Protein AF-A0A956WBH4-F1 (afdb_monomer)

Radius of gyration: 24.78 Å; Cα contacts (8 Å, |Δi|>4): 5; chains: 1; bounding box: 35×71×52 Å

Mean predicted aligned error: 15.05 Å

Solvent-accessible surface area (backbone atoms only — not comparable to full-atom values): 5171 Å² total; per-residue (Å²): 128,92,72,86,46,71,67,57,52,51,55,52,50,50,55,50,32,68,75,63,32,82,64,48,58,59,56,52,47,53,56,51,49,51,53,52,49,52,51,48,51,53,50,50,49,64,62,37,74,78,56,82,87,82,89,82,83,90,83,84,81,94,80,77,74,92,82,83,91,84,73,84,71,92,76,83,133

pLDDT: mean 77.41, std 17.27, range [41.06, 95.62]

Sequence (77 aa):
MPSLGWQELVIVLIIVVIIFGAGKLPEIGGAMGKSIKEFKKESEEVNAIGDGTSATSTNAGTVSQSVDSTQVRADEI

Secondary structure (DSSP, 8-state):
-----HHHHHHHHHHHHHHH-TTHHHHHHHHHHHHHHHHHHHHHHHHHTTS--------S---S-------------

Foldseek 3Di:
DPDPDPVVVVVVVVVVCVVQNPPRVVVVVVVVVVVVVVVVVVVVVVVCVVPDDDDDDDDDDPPDDDDDPPPPPPDDD

Structure (mmCIF, N/CA/C/O backbone):
data_AF-A0A956WBH4-F1
#
_entry.id   AF-A0A956WBH4-F1
#
loop_
_atom_site.group_PDB
_atom_site.id
_atom_site.type_symbol
_atom_site.label_atom_id
_atom_site.label_alt_id
_atom_site.label_comp_id
_atom_site.label_asym_id
_atom_site.label_entity_id
_atom_site.label_seq_id
_atom_site.pdbx_PDB_ins_code
_atom_site.Cartn_x
_atom_site.Cartn_y
_atom_site.Cartn_z
_atom_site.occupancy
_atom_site.B_iso_or_equiv
_atom_site.auth_seq_id
_atom_site.auth_comp_id
_atom_site.auth_asym_id
_atom_site.auth_atom_id
_atom_site.pdbx_PDB_model_num
ATOM 1 N N . MET A 1 1 ? 10.561 24.867 -10.170 1.00 69.19 1 MET A N 1
ATOM 2 C CA . MET A 1 1 ? 11.030 23.664 -9.449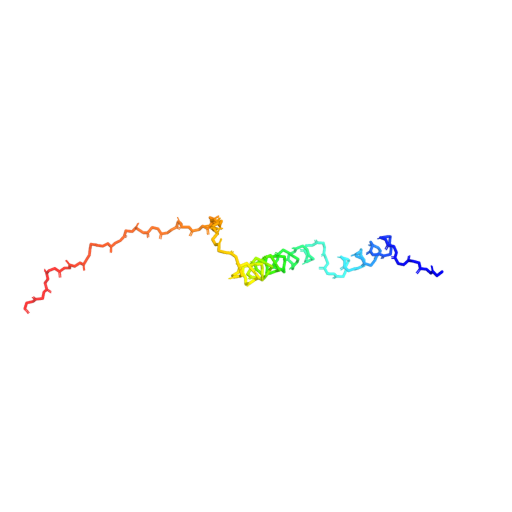 1.00 69.19 1 MET A CA 1
ATOM 3 C C . MET A 1 1 ? 10.321 22.469 -10.057 1.00 69.19 1 MET A C 1
ATOM 5 O O . MET A 1 1 ? 9.139 22.634 -10.340 1.00 69.19 1 MET A O 1
ATOM 9 N N . PRO A 1 2 ? 10.996 21.342 -10.339 1.00 72.94 2 PRO A N 1
ATOM 10 C CA . PRO A 1 2 ? 10.315 20.157 -10.848 1.00 72.94 2 PRO A CA 1
ATOM 11 C C . PRO A 1 2 ? 9.298 19.705 -9.797 1.00 72.94 2 PRO A C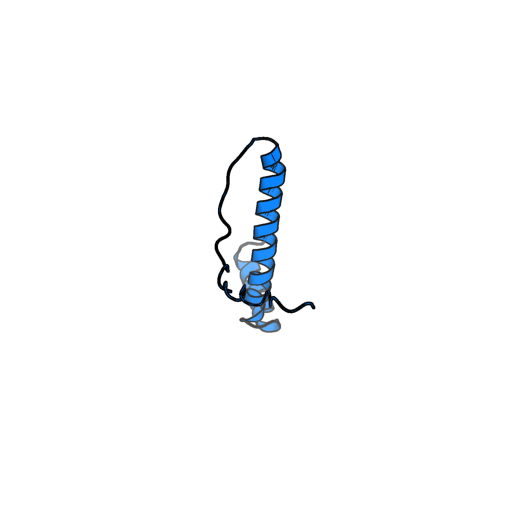 1
ATOM 13 O O . PRO A 1 2 ? 9.660 19.327 -8.686 1.00 72.94 2 PRO A O 1
ATOM 16 N N . SER A 1 3 ? 8.018 19.851 -10.116 1.00 74.00 3 SER A N 1
ATOM 17 C CA . SER A 1 3 ? 6.934 19.309 -9.313 1.00 74.00 3 SER A CA 1
ATOM 18 C C . SER A 1 3 ? 6.904 17.812 -9.579 1.00 74.00 3 SER A C 1
ATOM 20 O O . SER A 1 3 ? 6.575 17.430 -10.697 1.00 74.00 3 SER A O 1
ATOM 22 N N . LEU A 1 4 ? 7.261 16.986 -8.589 1.00 79.50 4 LEU A N 1
ATOM 23 C CA . LEU A 1 4 ? 6.950 15.556 -8.623 1.00 79.50 4 LEU A CA 1
ATOM 24 C C . LEU A 1 4 ? 5.429 15.432 -8.741 1.00 79.50 4 LEU A C 1
ATOM 26 O O . LEU A 1 4 ? 4.698 15.607 -7.767 1.00 79.50 4 LEU A O 1
ATOM 30 N N . GLY A 1 5 ? 4.967 15.238 -9.964 1.00 89.62 5 GLY A N 1
ATOM 31 C CA . GLY A 1 5 ? 3.582 15.036 -10.302 1.00 89.62 5 GLY A CA 1
ATOM 32 C C . GLY A 1 5 ? 3.241 13.556 -10.303 1.00 89.62 5 GLY A C 1
ATOM 33 O O . GLY A 1 5 ? 4.023 12.670 -9.942 1.00 89.62 5 GLY A O 1
ATOM 34 N N . TRP A 1 6 ? 2.017 13.283 -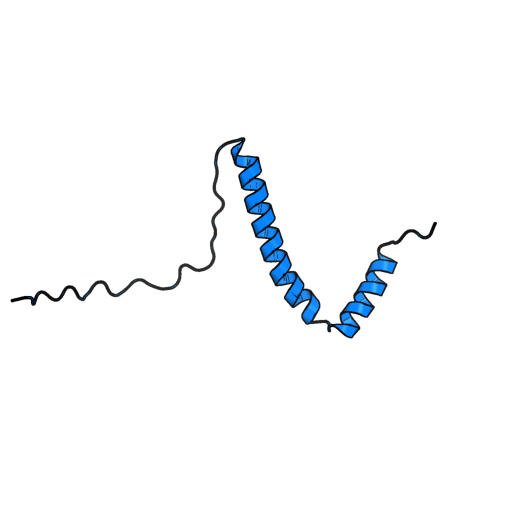10.731 1.00 92.69 6 TRP A N 1
ATOM 35 C CA . TRP A 1 6 ? 1.533 11.919 -10.872 1.00 92.69 6 TRP A CA 1
ATOM 36 C C . TRP A 1 6 ? 2.307 11.154 -11.960 1.00 92.69 6 TRP A C 1
ATOM 38 O O . TRP A 1 6 ? 2.478 9.945 -11.831 1.00 92.69 6 TRP A O 1
ATOM 48 N N . GLN A 1 7 ? 2.837 11.837 -12.983 1.00 91.44 7 GLN A N 1
ATOM 49 C CA . GLN A 1 7 ? 3.645 11.220 -14.038 1.00 91.44 7 GLN A CA 1
ATOM 50 C C . GLN A 1 7 ? 4.949 10.612 -13.506 1.00 91.44 7 GLN A C 1
ATOM 52 O O . GLN A 1 7 ? 5.276 9.479 -13.858 1.00 91.44 7 GLN A O 1
ATOM 57 N N . GLU A 1 8 ? 5.680 11.315 -12.639 1.00 92.06 8 GLU A N 1
ATOM 58 C CA . GLU A 1 8 ? 6.918 10.811 -12.038 1.00 92.06 8 GLU A CA 1
ATOM 59 C C . GLU A 1 8 ? 6.646 9.587 -11.157 1.00 92.06 8 GLU A C 1
ATOM 61 O O . GLU A 1 8 ? 7.379 8.599 -11.225 1.00 92.06 8 GLU A O 1
ATOM 66 N N . LEU A 1 9 ? 5.552 9.604 -10.383 1.00 93.12 9 LEU A N 1
ATOM 67 C CA . LEU A 1 9 ? 5.138 8.446 -9.587 1.00 93.12 9 LEU A CA 1
ATOM 68 C C . LEU A 1 9 ? 4.782 7.237 -10.460 1.00 93.12 9 LEU A C 1
ATOM 70 O O . LEU A 1 9 ? 5.155 6.118 -10.115 1.00 93.12 9 LEU A O 1
ATOM 74 N N . VAL A 1 10 ? 4.112 7.443 -11.598 1.00 93.88 10 VAL A N 1
ATOM 75 C CA . VAL A 1 10 ? 3.798 6.363 -12.550 1.00 93.88 10 VAL A CA 1
ATOM 76 C C . VAL A 1 10 ? 5.073 5.754 -13.137 1.00 93.88 10 VAL A C 1
ATOM 78 O O . VAL A 1 10 ? 5.174 4.532 -13.234 1.00 93.88 10 VAL A O 1
ATOM 81 N N . ILE A 1 11 ? 6.073 6.572 -13.478 1.00 94.94 11 ILE A N 1
ATOM 82 C CA . ILE A 1 11 ? 7.365 6.091 -13.993 1.00 94.94 11 ILE A CA 1
ATOM 83 C C . ILE A 1 11 ? 8.080 5.2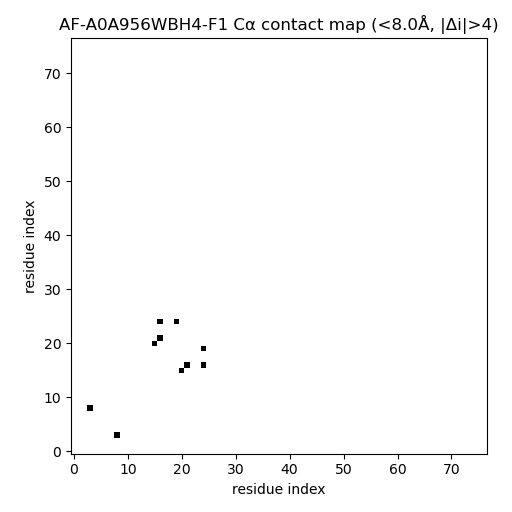17 -12.957 1.00 94.94 11 ILE A C 1
ATOM 85 O O . ILE A 1 11 ? 8.536 4.120 -13.284 1.00 94.94 11 ILE A O 1
ATOM 89 N N . VAL A 1 12 ? 8.136 5.660 -11.699 1.00 94.00 12 VAL A N 1
ATOM 90 C CA . VAL A 1 12 ? 8.733 4.871 -10.612 1.00 94.00 12 VAL A CA 1
ATOM 91 C C . VAL A 1 12 ? 7.946 3.581 -10.379 1.00 94.00 12 VAL A C 1
ATOM 93 O O . VAL A 1 12 ? 8.545 2.515 -10.245 1.00 94.00 12 VAL A O 1
ATOM 96 N N . LEU A 1 13 ? 6.613 3.648 -10.394 1.00 93.31 13 LEU A N 1
ATOM 97 C CA . LEU A 1 13 ? 5.749 2.482 -10.225 1.00 93.31 13 LEU A CA 1
ATOM 98 C C . LEU A 1 13 ? 6.020 1.418 -11.295 1.00 93.31 13 LEU A C 1
ATOM 100 O O . LEU A 1 13 ? 6.121 0.240 -10.961 1.00 93.31 13 LEU A O 1
ATOM 104 N N . ILE A 1 14 ? 6.195 1.819 -12.557 1.00 95.19 14 ILE A N 1
ATOM 105 C CA . ILE A 1 14 ? 6.531 0.898 -13.650 1.00 95.19 14 ILE A CA 1
ATOM 106 C C . ILE A 1 14 ? 7.861 0.187 -13.373 1.00 95.19 14 ILE A C 1
ATOM 108 O O . ILE A 1 14 ? 7.926 -1.034 -13.489 1.00 95.19 14 ILE A O 1
ATOM 112 N N . ILE A 1 15 ? 8.904 0.912 -12.955 1.00 95.62 15 ILE A N 1
ATOM 113 C CA . ILE A 1 15 ? 10.215 0.316 -12.634 1.00 95.62 15 ILE A CA 1
ATOM 114 C C . ILE A 1 15 ? 10.082 -0.722 -11.514 1.00 95.62 15 ILE A C 1
ATOM 116 O O . ILE A 1 15 ? 10.595 -1.835 -11.623 1.00 95.62 15 ILE A O 1
ATOM 120 N N . VAL A 1 16 ? 9.347 -0.384 -10.456 1.00 94.38 16 VAL A N 1
ATOM 121 C CA . VAL A 1 16 ? 9.090 -1.285 -9.328 1.00 94.38 16 VAL A CA 1
ATOM 122 C C . VAL A 1 16 ? 8.315 -2.526 -9.794 1.00 94.38 16 VAL A C 1
ATOM 124 O O . VAL A 1 16 ? 8.689 -3.644 -9.451 1.00 94.38 16 VAL A O 1
ATOM 127 N N . VAL A 1 17 ? 7.293 -2.369 -10.639 1.00 93.69 17 VAL A N 1
ATOM 128 C CA . VAL A 1 17 ? 6.544 -3.494 -11.227 1.00 93.69 17 VAL A CA 1
ATOM 129 C C . VAL A 1 17 ? 7.435 -4.398 -12.078 1.00 93.69 17 VAL A C 1
ATOM 131 O O . VAL A 1 17 ? 7.227 -5.605 -12.079 1.00 93.69 17 VAL A O 1
ATOM 134 N N . ILE A 1 18 ? 8.431 -3.861 -12.784 1.00 94.69 18 ILE A N 1
ATOM 135 C CA . ILE A 1 18 ? 9.357 -4.675 -13.587 1.00 94.69 18 ILE A CA 1
ATOM 136 C C . ILE A 1 18 ? 10.271 -5.515 -12.682 1.00 94.69 18 ILE A C 1
ATOM 138 O O . ILE A 1 18 ? 10.505 -6.684 -12.972 1.00 94.69 18 ILE A O 1
ATOM 142 N N . ILE A 1 19 ? 10.758 -4.945 -11.575 1.00 94.81 19 ILE A N 1
ATOM 143 C CA . ILE A 1 19 ? 11.663 -5.632 -10.638 1.00 94.81 19 ILE A CA 1
ATOM 144 C C . ILE A 1 19 ? 10.916 -6.684 -9.810 1.00 94.81 19 ILE A C 1
ATOM 146 O O . ILE A 1 19 ? 11.371 -7.817 -9.675 1.00 94.81 19 ILE A O 1
ATOM 150 N N . PHE A 1 20 ? 9.774 -6.306 -9.237 1.00 91.62 20 PHE A N 1
ATOM 151 C CA . PHE A 1 20 ? 9.010 -7.160 -8.327 1.00 91.62 20 PHE A CA 1
ATOM 152 C C . PHE A 1 20 ? 7.959 -8.020 -9.048 1.00 91.62 20 PHE A C 1
ATOM 154 O O . PHE A 1 20 ? 7.514 -9.027 -8.506 1.00 91.62 20 PHE A O 1
ATOM 161 N N . GLY A 1 21 ? 7.563 -7.659 -10.268 1.00 89.56 21 GLY A N 1
ATOM 162 C CA . GLY A 1 21 ? 6.502 -8.309 -11.038 1.00 89.56 21 GLY A CA 1
ATOM 163 C C . GLY A 1 21 ? 5.104 -7.744 -10.749 1.00 89.56 21 GLY A C 1
ATOM 164 O O . GLY A 1 21 ? 4.776 -7.361 -9.624 1.00 89.56 21 GLY A O 1
ATOM 165 N N . ALA A 1 22 ? 4.229 -7.760 -11.764 1.00 87.44 22 ALA A N 1
ATOM 166 C CA . ALA A 1 22 ? 2.861 -7.222 -11.690 1.00 87.44 22 ALA A CA 1
ATOM 167 C C . ALA A 1 22 ? 1.954 -7.914 -10.652 1.00 87.44 22 ALA A C 1
ATOM 169 O O . ALA A 1 22 ? 0.954 -7.337 -10.236 1.00 87.44 22 ALA A O 1
ATOM 170 N N . GLY A 1 23 ? 2.302 -9.127 -10.210 1.00 89.06 23 GLY A N 1
ATOM 171 C CA . G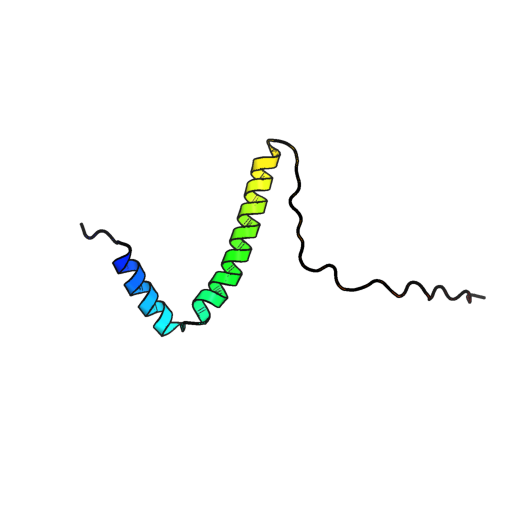LY A 1 23 ? 1.552 -9.858 -9.184 1.00 89.06 23 GLY A CA 1
ATOM 172 C C . GLY A 1 23 ? 1.964 -9.538 -7.744 1.00 89.06 23 GLY A C 1
ATOM 173 O O . GLY A 1 23 ? 1.125 -9.588 -6.852 1.00 89.06 23 GLY A O 1
ATOM 174 N N . LYS A 1 24 ? 3.230 -9.173 -7.493 1.00 89.44 24 LYS A N 1
ATOM 175 C CA . LYS A 1 24 ? 3.758 -9.066 -6.120 1.00 89.44 24 LYS A CA 1
ATOM 176 C C . LYS A 1 24 ? 3.328 -7.788 -5.406 1.00 89.44 24 LYS A C 1
ATOM 178 O O . LYS A 1 24 ? 3.045 -7.823 -4.214 1.00 89.44 24 LYS A O 1
ATOM 183 N N . LEU A 1 25 ? 3.214 -6.674 -6.129 1.00 90.00 25 LEU A N 1
ATOM 184 C CA . LEU A 1 25 ? 2.720 -5.409 -5.572 1.00 90.00 25 LEU A CA 1
ATOM 185 C C . LEU A 1 25 ? 1.272 -5.503 -5.062 1.00 90.00 25 LEU A C 1
ATOM 187 O O . LEU A 1 25 ? 1.046 -5.126 -3.913 1.00 90.00 25 LEU A O 1
ATOM 191 N N . PRO A 1 26 ? 0.289 -5.994 -5.846 1.00 87.69 26 PRO A N 1
ATOM 192 C CA . PRO A 1 26 ? -1.083 -6.126 -5.358 1.00 87.69 26 PRO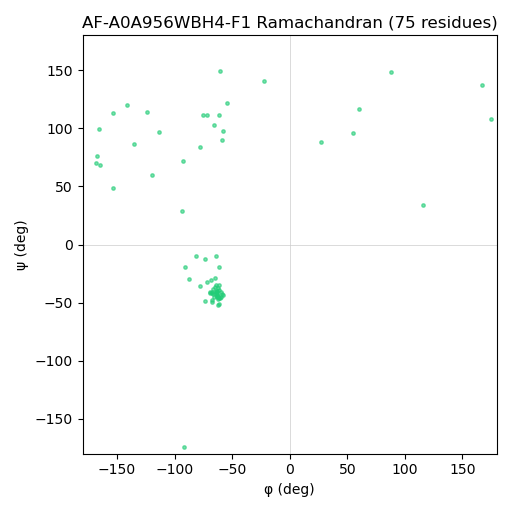 A CA 1
ATOM 193 C C . PRO A 1 26 ? -1.226 -7.203 -4.277 1.00 87.69 26 PRO A C 1
ATOM 195 O O . PRO A 1 26 ? -2.049 -7.044 -3.380 1.00 87.69 26 PRO A O 1
ATOM 198 N N . GLU A 1 27 ? -0.412 -8.261 -4.309 1.00 91.88 27 GLU A N 1
ATOM 199 C CA . GLU A 1 27 ? -0.378 -9.294 -3.265 1.00 91.88 27 GLU A CA 1
ATOM 200 C C . GLU A 1 27 ? 0.031 -8.698 -1.902 1.00 91.88 27 GLU A C 1
ATOM 202 O O . GLU A 1 27 ? -0.697 -8.829 -0.915 1.00 91.88 27 GLU A O 1
ATOM 207 N N . ILE A 1 28 ? 1.137 -7.947 -1.863 1.00 92.00 28 ILE A N 1
ATOM 208 C CA . ILE A 1 28 ? 1.625 -7.273 -0.647 1.00 92.00 28 ILE A CA 1
ATOM 209 C C . ILE A 1 28 ? 0.691 -6.119 -0.247 1.00 92.00 28 ILE A C 1
ATOM 211 O O . ILE A 1 28 ? 0.363 -5.958 0.929 1.00 92.00 28 ILE A O 1
ATOM 215 N N . GLY A 1 29 ? 0.221 -5.335 -1.221 1.00 92.50 29 GLY A N 1
ATOM 216 C CA . GLY A 1 29 ? -0.698 -4.218 -1.007 1.00 92.50 29 GLY A CA 1
ATOM 217 C C . GLY A 1 29 ? -2.060 -4.654 -0.466 1.00 92.50 29 GLY A C 1
ATOM 218 O O . GLY A 1 29 ? -2.630 -3.965 0.374 1.00 92.50 29 GLY A O 1
ATOM 219 N N . GLY A 1 30 ? -2.565 -5.820 -0.876 1.00 93.81 30 GLY A N 1
ATOM 220 C CA . GLY A 1 30 ? -3.804 -6.393 -0.356 1.00 93.81 30 GLY A CA 1
ATOM 221 C C . GLY A 1 30 ? -3.698 -6.790 1.117 1.00 93.81 30 GLY A C 1
ATOM 222 O O . GLY A 1 30 ? -4.604 -6.492 1.896 1.00 93.81 30 GLY A O 1
ATOM 223 N N . ALA A 1 31 ? -2.585 -7.409 1.522 1.00 93.69 31 ALA A N 1
ATOM 224 C CA . ALA A 1 31 ? -2.328 -7.745 2.923 1.00 93.69 31 ALA A CA 1
ATOM 225 C C . ALA A 1 31 ? -2.128 -6.484 3.781 1.00 93.69 31 ALA A C 1
ATOM 227 O O . ALA A 1 31 ? -2.811 -6.308 4.789 1.00 93.69 31 ALA A O 1
ATOM 228 N N . MET A 1 32 ? -1.270 -5.562 3.332 1.00 94.75 32 MET A N 1
ATOM 229 C CA . MET A 1 32 ? -1.032 -4.272 3.994 1.00 94.75 32 MET A CA 1
ATOM 230 C C . MET A 1 32 ? -2.306 -3.430 4.099 1.00 94.75 32 MET A C 1
ATOM 232 O O . MET A 1 32 ? -2.575 -2.841 5.141 1.00 94.75 32 MET A O 1
ATOM 236 N N . GLY A 1 33 ? -3.129 -3.405 3.049 1.00 93.69 33 GLY A N 1
ATOM 237 C CA . GLY A 1 33 ? -4.382 -2.656 3.014 1.00 93.69 33 GLY A CA 1
ATOM 238 C C . GLY A 1 33 ? -5.409 -3.169 4.020 1.00 93.69 33 GLY A C 1
ATOM 239 O O . GLY A 1 33 ? -6.110 -2.365 4.632 1.00 93.69 33 GLY A O 1
ATOM 240 N N . LYS A 1 34 ? -5.472 -4.488 4.250 1.00 94.12 34 LYS A N 1
ATOM 241 C CA . LYS A 1 34 ? -6.306 -5.069 5.314 1.00 94.12 34 LYS A CA 1
ATOM 242 C C . LYS A 1 34 ? -5.814 -4.649 6.699 1.00 94.12 34 LYS A C 1
ATOM 244 O O . LYS A 1 34 ? -6.632 -4.206 7.498 1.00 94.12 34 LYS A O 1
ATOM 249 N N . SER A 1 35 ? 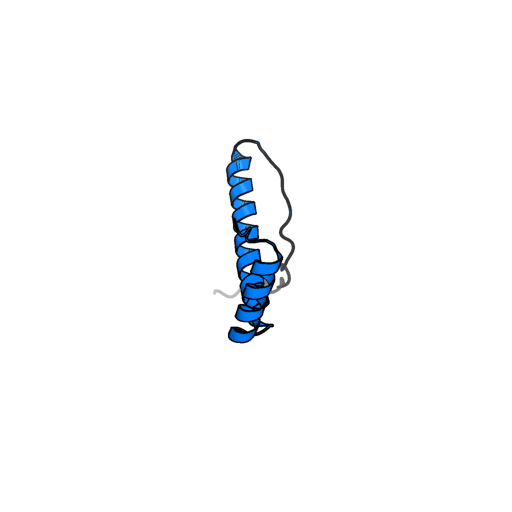-4.504 -4.700 6.944 1.00 95.06 35 SER A N 1
ATOM 250 C CA . SER A 1 35 ? -3.912 -4.256 8.214 1.00 95.06 35 SER A CA 1
ATOM 251 C C . SER A 1 35 ? -4.142 -2.766 8.471 1.00 95.06 35 SER A C 1
ATOM 253 O O . SER A 1 35 ? -4.569 -2.395 9.556 1.00 95.06 35 SER A O 1
ATOM 255 N N . ILE A 1 36 ? -3.942 -1.908 7.463 1.00 95.31 36 ILE A N 1
ATOM 256 C CA . ILE A 1 36 ? -4.230 -0.466 7.553 1.00 95.31 36 ILE A CA 1
ATOM 257 C C . ILE A 1 36 ? -5.720 -0.209 7.802 1.00 95.31 36 ILE A C 1
ATOM 259 O O . ILE A 1 36 ? -6.075 0.729 8.514 1.00 95.31 36 ILE A O 1
ATOM 263 N N . LYS A 1 37 ? -6.606 -1.010 7.197 1.00 93.75 37 LYS A N 1
ATOM 264 C CA . LYS A 1 37 ? -8.054 -0.864 7.363 1.00 93.75 37 LYS A CA 1
ATOM 265 C C . LYS A 1 37 ? -8.483 -1.196 8.789 1.00 93.75 37 LYS A C 1
ATOM 267 O O . LYS A 1 37 ? -9.227 -0.405 9.360 1.00 93.75 37 LYS A O 1
ATOM 272 N N . GLU A 1 38 ? -8.018 -2.314 9.346 1.00 93.12 38 GLU A N 1
ATOM 273 C CA . GLU A 1 38 ? -8.334 -2.679 10.732 1.00 93.12 38 GLU A CA 1
ATOM 274 C C . GLU A 1 38 ? -7.681 -1.701 11.713 1.00 93.12 38 GLU A C 1
ATOM 276 O O . GLU A 1 38 ? -8.358 -1.196 12.597 1.00 93.12 38 GLU A O 1
ATOM 281 N N . PHE A 1 39 ? -6.425 -1.300 11.471 1.00 93.94 39 PHE A N 1
ATOM 282 C CA . PHE A 1 39 ? -5.749 -0.282 12.278 1.00 93.94 39 PHE A CA 1
ATOM 283 C C . PHE A 1 39 ? -6.516 1.042 12.299 1.00 93.94 39 PHE A C 1
ATOM 285 O O . PHE A 1 39 ? -6.661 1.654 13.355 1.00 93.94 39 PHE A O 1
ATOM 292 N N . LYS A 1 40 ? -7.033 1.496 11.147 1.00 91.38 40 LYS A N 1
ATOM 293 C CA . LYS A 1 40 ? -7.839 2.721 11.095 1.00 91.38 40 LYS A CA 1
ATOM 294 C C . LYS A 1 40 ? -9.170 2.549 11.821 1.00 91.38 40 LYS A C 1
ATOM 296 O O . LYS A 1 40 ? -9.555 3.456 12.539 1.00 91.38 40 LYS A O 1
ATOM 301 N N . LYS A 1 41 ? -9.837 1.405 11.669 1.00 90.12 41 LYS A N 1
ATOM 302 C CA . LYS A 1 41 ? -11.100 1.108 12.352 1.00 90.12 41 LYS A CA 1
ATOM 303 C C . LYS A 1 41 ? -10.930 1.087 13.874 1.00 90.12 41 LYS A C 1
ATOM 305 O O . LYS A 1 41 ? -11.705 1.729 14.567 1.00 90.12 41 LYS A O 1
ATOM 310 N N . GLU A 1 42 ? -9.898 0.420 14.382 1.00 89.50 42 GLU A N 1
ATOM 311 C CA . GLU A 1 42 ? -9.580 0.418 15.815 1.00 89.50 42 GLU A CA 1
ATOM 312 C C . GLU A 1 42 ? -9.142 1.805 16.295 1.00 89.50 42 GLU A C 1
ATOM 314 O O . GLU A 1 42 ? -9.539 2.241 17.369 1.00 89.50 42 GLU A O 1
ATOM 319 N N . SER A 1 43 ? -8.371 2.545 15.490 1.00 90.06 43 SER A N 1
ATOM 320 C CA . SER A 1 43 ? -8.008 3.931 15.811 1.00 90.06 43 SER A CA 1
ATOM 321 C C . SER A 1 43 ? -9.242 4.832 15.877 1.00 90.06 43 SER A C 1
ATOM 323 O O . SER A 1 43 ? -9.352 5.654 16.780 1.00 90.06 43 SER A O 1
ATOM 325 N N . GLU A 1 44 ? -10.177 4.696 14.938 1.00 88.31 44 GLU A N 1
ATOM 326 C CA . GLU A 1 44 ? -11.454 5.412 14.931 1.00 88.31 44 GLU A CA 1
ATOM 327 C C . GLU A 1 44 ? -12.313 5.009 16.134 1.00 88.31 44 GLU A C 1
ATOM 329 O O . GLU A 1 44 ? -12.873 5.891 16.769 1.00 88.31 44 GLU A O 1
ATOM 334 N N . GLU A 1 45 ? -12.350 3.728 16.512 1.00 82.25 45 GLU A N 1
ATOM 335 C CA . GLU A 1 45 ? -13.038 3.239 17.713 1.00 82.25 45 GLU A CA 1
ATOM 336 C C . GLU A 1 45 ? -12.421 3.811 18.994 1.00 82.25 45 GLU A C 1
ATOM 338 O O . GLU A 1 45 ? -13.143 4.323 19.840 1.00 82.25 45 GLU A O 1
ATOM 343 N N . VAL A 1 46 ? -11.090 3.839 19.112 1.00 81.56 46 VAL A N 1
ATOM 344 C CA . VAL A 1 46 ? -10.384 4.462 20.244 1.00 81.56 46 VAL A CA 1
ATOM 345 C C . VAL A 1 46 ? -10.682 5.959 20.340 1.00 81.56 46 VAL A C 1
ATOM 347 O O . VAL A 1 46 ? -10.872 6.476 21.439 1.00 81.56 46 VAL A O 1
ATOM 350 N N . ASN A 1 47 ? -10.769 6.657 19.205 1.00 77.75 47 ASN A N 1
ATOM 351 C CA . ASN A 1 47 ? -11.185 8.060 19.179 1.00 77.75 47 ASN A CA 1
ATOM 352 C C . ASN A 1 47 ? -12.691 8.222 19.477 1.00 77.75 47 ASN A C 1
ATOM 354 O O . ASN A 1 47 ? -13.087 9.204 20.102 1.00 77.75 47 ASN A O 1
ATOM 358 N N . ALA A 1 48 ? -13.522 7.254 19.084 1.00 68.12 48 ALA A N 1
ATOM 359 C CA . ALA A 1 48 ? -14.961 7.222 19.327 1.00 68.12 48 ALA A CA 1
ATOM 360 C C . ALA A 1 48 ? -15.342 6.728 20.732 1.00 68.12 48 ALA A C 1
ATOM 362 O O . ALA A 1 48 ? -16.476 6.916 21.140 1.00 68.12 48 ALA A O 1
ATOM 363 N N . ILE A 1 49 ? -14.426 6.188 21.545 1.00 60.66 49 ILE A N 1
ATOM 364 C CA . ILE A 1 49 ? -14.677 5.941 22.983 1.00 60.66 49 ILE A CA 1
ATOM 365 C C . ILE A 1 49 ? -14.907 7.268 23.751 1.00 60.66 49 ILE A C 1
ATOM 367 O O . ILE A 1 49 ? -15.395 7.258 24.880 1.00 60.66 49 ILE A O 1
ATOM 371 N N . GLY A 1 50 ? -14.659 8.421 23.117 1.00 61.38 50 GLY A N 1
ATOM 372 C CA . GLY A 1 50 ? -15.149 9.726 23.565 1.00 61.38 50 GLY A CA 1
ATOM 373 C C . GLY A 1 50 ? -16.648 9.991 23.340 1.00 61.38 50 GLY A C 1
ATOM 374 O O . GLY A 1 50 ? -17.149 10.948 23.922 1.00 61.38 50 GLY A O 1
ATOM 375 N N . ASP A 1 51 ? -17.369 9.183 22.549 1.00 57.66 51 ASP A N 1
ATOM 376 C CA . ASP A 1 51 ? -18.803 9.364 22.276 1.00 57.66 51 ASP A CA 1
ATOM 377 C C . ASP A 1 51 ? -19.502 8.026 21.929 1.00 57.66 51 ASP A C 1
ATOM 379 O O . ASP A 1 51 ? -19.218 7.365 20.933 1.00 57.66 51 ASP A O 1
ATOM 383 N N . GLY A 1 52 ? -20.403 7.583 22.808 1.00 63.00 52 GLY A N 1
ATOM 384 C CA . GLY A 1 52 ? -20.888 6.202 22.873 1.00 63.00 52 GLY A CA 1
ATOM 385 C C . GLY A 1 52 ? -21.612 5.631 21.638 1.00 63.00 52 GLY A C 1
ATOM 386 O O . GLY A 1 52 ? -22.378 6.300 20.959 1.00 63.00 52 GLY A O 1
ATOM 387 N N . THR A 1 53 ? -21.448 4.308 21.492 1.00 53.53 53 THR A N 1
ATOM 388 C CA . THR A 1 53 ? -22.268 3.308 20.773 1.00 53.53 53 THR A CA 1
ATOM 389 C C . THR A 1 53 ? -22.494 3.469 19.259 1.00 53.53 53 THR A C 1
ATOM 391 O O . THR A 1 53 ? -23.290 4.285 18.807 1.00 53.53 53 THR A O 1
ATOM 394 N N . SER A 1 54 ? -21.998 2.507 18.466 1.00 51.88 54 SER A N 1
ATOM 395 C CA . SER A 1 54 ? -22.835 1.442 17.862 1.00 51.88 54 SER A CA 1
ATOM 396 C C . SER A 1 54 ? -22.116 0.655 16.756 1.00 51.88 54 SER A C 1
ATOM 398 O O . SER A 1 54 ? -21.461 1.201 15.877 1.00 51.88 54 SER A O 1
ATOM 400 N N . ALA A 1 55 ? -22.328 -0.659 16.823 1.00 64.06 55 ALA A N 1
ATOM 401 C CA . ALA A 1 55 ? -22.016 -1.745 15.899 1.00 64.06 55 ALA A CA 1
ATOM 402 C C . ALA A 1 55 ? -21.810 -1.430 14.400 1.00 64.06 55 ALA A C 1
ATOM 404 O O . ALA A 1 55 ? -22.640 -0.799 13.750 1.00 64.06 55 ALA A O 1
ATOM 405 N N . THR A 1 56 ? -20.823 -2.102 13.791 1.00 41.06 56 THR A N 1
ATOM 406 C CA . THR A 1 56 ? -20.980 -2.661 12.438 1.00 41.06 56 THR A CA 1
ATOM 407 C C . THR A 1 56 ? -20.291 -4.022 12.336 1.00 41.06 56 THR A C 1
ATOM 409 O O . THR A 1 56 ? -19.094 -4.180 12.563 1.00 41.06 56 THR A O 1
ATOM 412 N N . SER A 1 57 ? -21.126 -5.004 12.012 1.00 54.84 57 SER A N 1
ATOM 413 C CA . SER A 1 57 ? -20.917 -6.443 11.975 1.00 54.84 57 SER A CA 1
ATOM 414 C C . SER A 1 57 ? -19.731 -6.906 11.123 1.00 54.84 57 SER A C 1
ATOM 416 O O . SER A 1 57 ? -19.711 -6.753 9.902 1.00 54.84 57 SER A O 1
ATOM 418 N N . THR A 1 58 ? -18.805 -7.611 11.768 1.00 42.56 58 THR A N 1
ATOM 419 C CA . THR A 1 58 ? -17.927 -8.598 11.135 1.00 42.56 58 THR A CA 1
ATOM 420 C C . THR A 1 58 ? -18.789 -9.758 10.639 1.00 42.56 58 THR A C 1
ATOM 422 O O . THR A 1 58 ? -19.223 -10.597 11.423 1.00 42.56 58 THR A O 1
ATOM 425 N N . ASN A 1 59 ? -19.060 -9.808 9.335 1.00 68.94 59 ASN A N 1
ATOM 426 C CA . ASN A 1 59 ? -19.560 -11.010 8.675 1.00 68.94 59 ASN A CA 1
ATOM 427 C C . ASN A 1 59 ? -18.490 -11.522 7.707 1.00 68.94 59 ASN A C 1
ATOM 429 O O . ASN A 1 59 ? -18.353 -11.013 6.596 1.00 68.94 59 ASN A O 1
ATOM 433 N N . ALA A 1 60 ? -17.707 -12.496 8.173 1.00 48.03 60 ALA A N 1
ATOM 434 C CA . ALA A 1 60 ? -16.961 -13.445 7.355 1.00 48.03 60 ALA A CA 1
ATOM 435 C C . ALA A 1 60 ? -16.482 -14.597 8.255 1.00 48.03 60 ALA A C 1
ATOM 437 O O . ALA A 1 60 ? -15.475 -14.464 8.944 1.00 48.03 60 ALA A O 1
ATOM 438 N N . GLY A 1 61 ? -17.198 -15.728 8.230 1.00 48.34 61 GLY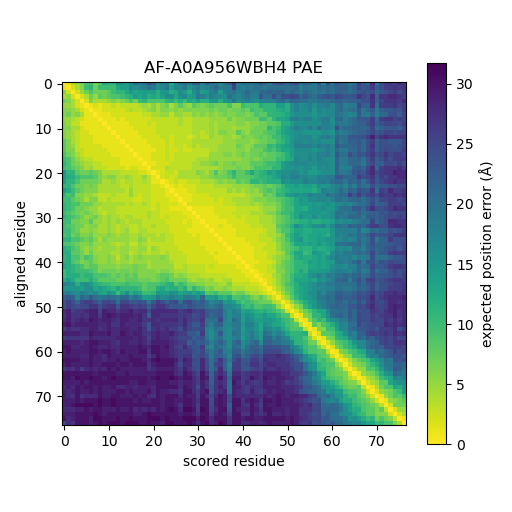 A N 1
ATOM 439 C CA . GLY A 1 61 ? -16.617 -17.017 8.623 1.00 48.34 61 GLY A CA 1
ATOM 440 C C . GLY A 1 61 ? -17.179 -17.738 9.851 1.00 48.34 61 GLY A C 1
ATOM 441 O O . GLY A 1 61 ? -16.424 -18.455 10.493 1.00 48.34 61 GLY A O 1
ATOM 442 N N . THR A 1 62 ? -18.477 -17.651 10.155 1.00 46.28 62 THR A N 1
ATOM 443 C CA . THR A 1 62 ? -19.139 -18.666 11.002 1.00 46.28 62 THR A CA 1
ATOM 444 C C . THR A 1 62 ? -19.743 -19.751 10.108 1.00 46.28 62 THR A C 1
ATOM 446 O O . THR A 1 62 ? -20.953 -19.821 9.926 1.00 46.28 62 THR A O 1
ATOM 449 N N . VAL A 1 63 ? -18.891 -20.587 9.509 1.00 57.97 63 VAL A N 1
ATOM 450 C CA . VAL A 1 63 ? -19.273 -21.920 9.010 1.00 57.97 63 VAL A CA 1
ATOM 451 C C . VAL A 1 63 ? -18.185 -22.901 9.432 1.00 57.97 63 VAL A C 1
ATOM 453 O O . VAL A 1 63 ? -17.227 -23.142 8.709 1.00 57.97 63 VAL A O 1
ATOM 456 N N . SER A 1 64 ? -18.342 -23.417 10.645 1.00 50.94 64 SER A N 1
ATOM 457 C CA . SER A 1 64 ? -17.915 -24.753 11.074 1.00 50.94 64 SER A CA 1
ATOM 458 C C . SER A 1 64 ? 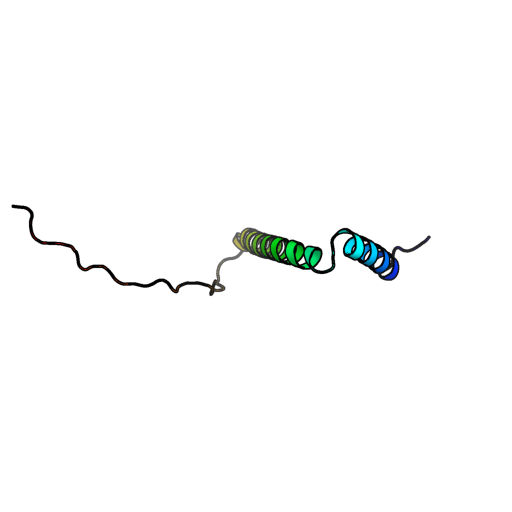-18.653 -25.010 12.396 1.00 50.94 64 SER A C 1
ATOM 460 O O . SER A 1 64 ? -18.154 -24.709 13.472 1.00 50.94 64 SER A O 1
ATOM 462 N N . GLN A 1 65 ? -19.980 -25.159 12.324 1.00 52.75 65 GLN A N 1
ATOM 463 C CA . GLN A 1 65 ? -20.638 -26.445 12.594 1.00 52.75 65 GLN A CA 1
ATOM 464 C C . GLN A 1 65 ? -20.240 -26.990 13.980 1.00 52.75 65 GLN A C 1
ATOM 466 O O . GLN A 1 65 ? -19.161 -27.538 14.150 1.00 52.75 65 GLN A O 1
ATOM 471 N N . SER A 1 66 ? -21.016 -26.780 15.050 1.00 68.69 66 SER A N 1
ATOM 472 C CA . SER A 1 66 ? -22.269 -27.510 15.322 1.00 68.69 66 SER A CA 1
ATOM 473 C C . SER A 1 66 ? -22.246 -28.901 14.683 1.00 68.69 66 SER A C 1
ATOM 475 O O . SER A 1 66 ? -22.579 -28.996 13.511 1.00 68.69 66 SER A O 1
ATOM 477 N N . VAL A 1 67 ? -21.732 -29.926 15.364 1.00 60.03 67 VAL A N 1
ATOM 478 C CA . VAL A 1 67 ? -22.465 -31.062 15.966 1.00 60.03 67 VAL A CA 1
ATOM 479 C C . VAL A 1 67 ? -21.392 -32.012 16.519 1.00 60.03 67 VAL A C 1
ATOM 481 O O . VAL A 1 67 ? -20.704 -32.636 15.728 1.00 60.03 67 VAL A O 1
ATOM 484 N N . ASP A 1 68 ? -21.224 -32.114 17.839 1.00 54.31 68 ASP A N 1
ATOM 485 C CA . ASP A 1 68 ? -21.095 -33.428 18.495 1.00 54.31 68 ASP A CA 1
ATOM 486 C C . ASP A 1 68 ? -21.209 -33.268 20.018 1.00 54.31 68 ASP A C 1
ATOM 488 O O . ASP A 1 68 ? -20.252 -33.358 20.780 1.00 54.31 68 ASP A O 1
ATOM 492 N N . SER A 1 69 ? -22.421 -32.954 20.475 1.00 59.56 69 SER A N 1
ATOM 493 C CA . SER A 1 69 ? -22.787 -32.964 21.897 1.00 59.56 69 SER A CA 1
ATOM 494 C C . SER A 1 69 ? -23.399 -34.310 22.311 1.00 59.56 69 SER A C 1
ATOM 496 O O . SER A 1 69 ? -24.201 -34.358 23.238 1.00 59.56 69 SER A O 1
ATOM 498 N N . THR A 1 70 ? -23.023 -35.413 21.651 1.00 68.06 70 THR A N 1
ATOM 499 C CA . THR A 1 70 ? -23.526 -36.763 21.965 1.00 68.06 70 THR A CA 1
ATOM 500 C C . THR A 1 70 ? -22.390 -37.696 22.372 1.00 68.06 70 THR A C 1
ATOM 502 O O . THR A 1 70 ? -22.172 -38.742 21.766 1.00 68.06 70 THR A O 1
ATOM 505 N N . GLN A 1 71 ? -21.660 -37.354 23.435 1.00 58.44 71 GLN A N 1
ATOM 506 C CA . GLN A 1 71 ? -20.903 -38.376 24.161 1.00 58.44 71 GLN A CA 1
ATOM 507 C C . GLN A 1 71 ? -20.655 -38.037 25.633 1.00 58.44 71 GLN A C 1
ATOM 509 O O . GLN A 1 71 ? -19.562 -38.207 26.156 1.00 58.44 71 GLN A O 1
ATOM 514 N N . VAL A 1 72 ? -21.716 -37.635 26.333 1.00 58.12 72 VAL A N 1
ATOM 515 C CA . VAL A 1 72 ? -21.854 -37.970 27.754 1.00 58.12 72 VAL A CA 1
ATOM 516 C C . VAL A 1 72 ? -22.321 -39.428 27.784 1.00 58.12 72 VAL A C 1
ATOM 518 O O . VAL A 1 72 ? -23.520 -39.703 27.777 1.00 58.12 72 VAL A O 1
ATOM 521 N N . ARG A 1 73 ? -21.385 -40.386 27.687 1.00 62.91 73 ARG A N 1
ATOM 522 C CA . ARG A 1 73 ? -21.702 -41.778 28.028 1.00 62.91 73 ARG A CA 1
ATOM 523 C C . ARG A 1 73 ? -21.852 -41.837 29.537 1.00 62.91 73 ARG A C 1
ATOM 525 O O . ARG A 1 73 ? -20.890 -41.654 30.273 1.00 62.91 73 ARG A O 1
ATOM 532 N N . ALA A 1 74 ? -23.090 -42.063 29.952 1.00 64.00 74 ALA A N 1
ATOM 533 C CA . ALA A 1 74 ? -23.414 -42.674 31.221 1.00 64.00 74 ALA A CA 1
ATOM 534 C C . ALA A 1 74 ? -22.750 -44.059 31.259 1.00 64.00 74 ALA A C 1
ATOM 536 O O . ALA A 1 74 ? -23.302 -45.014 30.731 1.00 64.00 74 ALA A O 1
ATOM 537 N N . ASP A 1 75 ? -21.523 -44.115 31.760 1.00 71.50 75 ASP A N 1
ATOM 538 C CA . ASP A 1 75 ? -20.862 -45.325 32.248 1.00 71.50 75 ASP A CA 1
ATOM 539 C C . ASP A 1 75 ? -19.618 -44.871 33.021 1.00 71.50 75 ASP A C 1
ATOM 541 O O . ASP A 1 75 ? -18.491 -44.906 32.534 1.00 71.50 75 ASP A O 1
ATOM 545 N N . GLU A 1 76 ? -19.838 -44.373 34.234 1.00 61.84 76 GLU A N 1
ATOM 546 C CA . GLU A 1 76 ? -18.850 -44.559 35.290 1.00 61.84 76 GLU A CA 1
ATOM 547 C C . GLU A 1 76 ? -19.577 -45.241 36.450 1.00 61.84 76 GLU A C 1
ATOM 549 O O . GLU A 1 76 ? -20.569 -44.729 36.978 1.00 61.84 76 GLU A O 1
ATOM 554 N N . ILE A 1 77 ? -19.125 -46.474 36.681 1.00 48.72 77 ILE A N 1
ATOM 555 C CA . ILE A 1 77 ? -19.525 -47.465 37.684 1.00 48.72 77 ILE A CA 1
ATOM 556 C C . ILE A 1 77 ? -18.984 -47.047 39.050 1.00 48.72 77 ILE A C 1
ATOM 558 O O . ILE A 1 77 ? -17.810 -46.616 39.091 1.00 48.72 77 ILE A O 1
#